Protein AF-A0AA88QUG4-F1 (afdb_monomer)

Organism: NCBI:txid112253

pLDDT: mean 77.92, std 17.09, range [33.41, 93.31]

Sequence (74 aa):
MDSCGRRIFLMAFVFDLKHPDGQRNAGGMHHHRILFDKNHLGYFGKVGMGYFHRLRNKFHYPVVNVEHLWSLVP

Mean predicted aligned error: 14.1 Å

Solvent-accessible surface area (backbone atoms only — not comparable to full-atom values): 5474 Å² total; per-residue (Å²): 137,79,94,77,82,82,82,71,82,83,82,73,84,91,76,75,73,86,54,86,76,55,68,86,78,44,44,44,85,63,86,36,26,71,58,37,66,70,78,39,74,75,71,73,76,90,80,87,80,89,73,81,86,75,62,68,76,81,70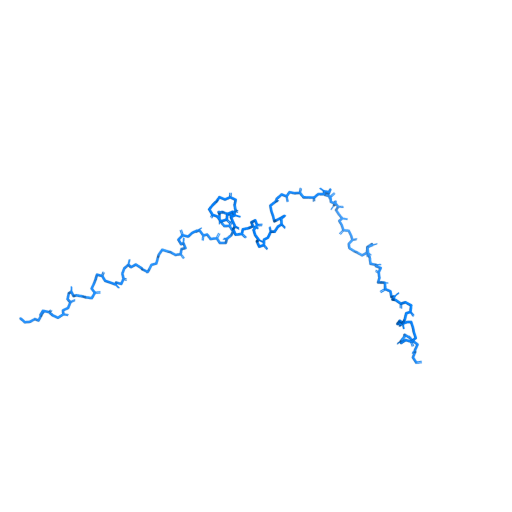,70,72,88,84,80,60,79,88,60,53,73,76,74,59,131

Structure (mmCIF, N/CA/C/O backbone):
data_AF-A0AA88QUG4-F1
#
_entry.id   AF-A0AA88QUG4-F1
#
loop_
_atom_site.group_PDB
_atom_site.id
_atom_site.type_symbol
_atom_site.label_atom_id
_atom_site.label_alt_id
_atom_site.label_comp_id
_atom_site.label_asym_id
_atom_site.label_entity_id
_atom_site.label_seq_id
_atom_site.pdbx_PDB_ins_code
_atom_site.Cartn_x
_atom_site.Cartn_y
_atom_site.Cartn_z
_atom_site.occupancy
_atom_site.B_iso_or_equiv
_atom_site.auth_seq_id
_atom_site.auth_comp_id
_atom_site.auth_asym_id
_atom_site.auth_atom_id
_atom_site.pdbx_PDB_model_num
ATOM 1 N N . MET A 1 1 ? 47.246 -42.446 -29.383 1.00 47.38 1 MET A N 1
ATOM 2 C CA . MET A 1 1 ? 46.050 -42.909 -28.651 1.00 47.38 1 MET A CA 1
ATOM 3 C C . MET A 1 1 ? 46.095 -42.117 -27.351 1.00 47.38 1 MET A C 1
ATOM 5 O O . MET A 1 1 ? 47.137 -42.147 -26.727 1.00 47.38 1 MET A O 1
ATOM 9 N N . ASP A 1 2 ? 45.225 -41.142 -27.077 1.00 33.41 2 ASP A N 1
ATOM 10 C CA . ASP A 1 2 ? 43.773 -41.306 -26.993 1.00 33.41 2 ASP A CA 1
ATOM 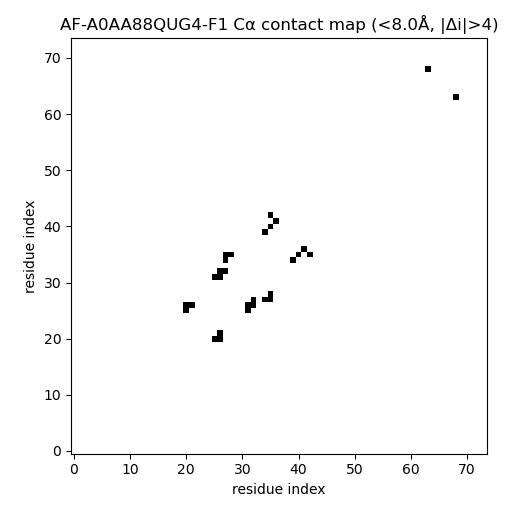11 C C . ASP A 1 2 ? 42.982 -40.078 -27.465 1.00 33.41 2 ASP A C 1
ATOM 13 O O . ASP A 1 2 ? 43.140 -38.951 -26.993 1.00 33.41 2 ASP A O 1
ATOM 17 N N . SER A 1 3 ? 42.056 -40.334 -28.385 1.00 44.16 3 SER A N 1
ATOM 18 C CA . SER A 1 3 ? 41.097 -39.383 -28.955 1.00 44.16 3 SER A CA 1
ATOM 19 C C . SER A 1 3 ? 39.889 -39.115 -28.035 1.00 44.16 3 SER A C 1
ATOM 21 O O . SER A 1 3 ? 38.814 -38.784 -28.526 1.00 44.16 3 SER A O 1
ATOM 23 N N . CYS A 1 4 ? 40.025 -39.269 -26.713 1.00 51.50 4 CYS A N 1
ATOM 24 C CA . CYS A 1 4 ? 38.876 -39.331 -25.795 1.00 51.50 4 CYS A CA 1
ATOM 25 C C . CYS A 1 4 ? 38.533 -37.998 -25.084 1.00 51.50 4 CYS A C 1
ATOM 27 O O . CYS A 1 4 ? 37.417 -37.814 -24.614 1.00 51.50 4 CYS A O 1
ATOM 29 N N . GLY A 1 5 ? 39.445 -37.020 -25.026 1.00 45.06 5 GLY A N 1
ATOM 30 C CA . GLY A 1 5 ? 39.298 -35.883 -24.094 1.00 45.06 5 GLY A CA 1
ATOM 31 C C . GLY A 1 5 ? 38.744 -34.558 -24.639 1.00 45.06 5 GLY A C 1
ATOM 32 O O . GLY A 1 5 ? 38.590 -33.615 -23.870 1.00 45.06 5 GLY A O 1
ATOM 33 N N . ARG A 1 6 ? 38.484 -34.416 -25.947 1.00 48.16 6 ARG A N 1
ATOM 34 C CA . ARG A 1 6 ? 38.233 -33.091 -26.573 1.00 48.16 6 ARG A CA 1
ATOM 35 C C . ARG A 1 6 ? 36.818 -32.857 -27.104 1.00 48.16 6 ARG A C 1
ATOM 37 O O . ARG A 1 6 ? 36.602 -31.917 -27.860 1.00 48.16 6 ARG A O 1
ATOM 44 N N . ARG A 1 7 ? 35.839 -33.673 -26.697 1.00 43.78 7 ARG A N 1
ATOM 45 C CA . ARG A 1 7 ? 34.433 -33.525 -27.130 1.00 43.78 7 ARG A CA 1
ATOM 46 C C . ARG A 1 7 ? 33.444 -33.124 -26.034 1.00 43.78 7 ARG A C 1
ATOM 48 O 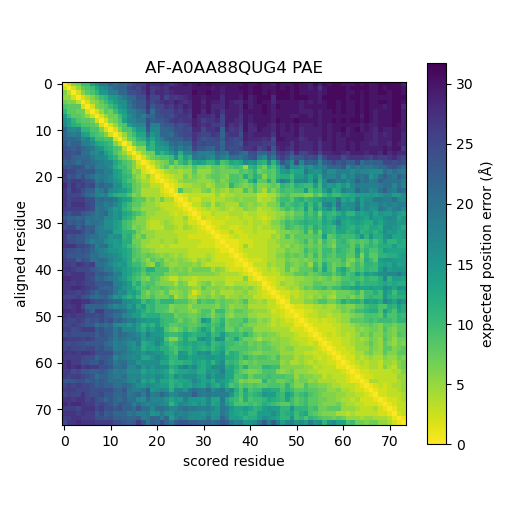O . ARG A 1 7 ? 32.252 -33.085 -26.302 1.00 43.78 7 ARG A O 1
ATOM 55 N N . ILE A 1 8 ? 33.930 -32.782 -24.839 1.00 47.12 8 ILE A N 1
ATOM 56 C CA . ILE A 1 8 ? 33.094 -32.319 -23.712 1.00 47.12 8 ILE A CA 1
ATOM 57 C C . ILE A 1 8 ? 33.244 -30.797 -23.480 1.00 47.12 8 ILE A C 1
ATOM 59 O O . ILE A 1 8 ? 32.479 -30.195 -22.740 1.00 47.12 8 ILE A O 1
ATOM 63 N N . PHE A 1 9 ? 34.171 -30.129 -24.179 1.00 37.22 9 PHE A N 1
ATOM 64 C CA . PHE A 1 9 ? 34.454 -28.697 -23.994 1.00 37.22 9 PHE A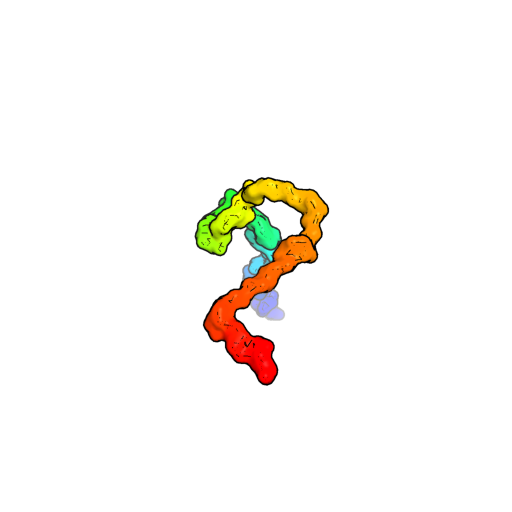 CA 1
ATOM 65 C C . PHE A 1 9 ? 33.548 -27.726 -24.778 1.00 37.22 9 PHE A C 1
ATOM 67 O O . PHE A 1 9 ? 33.751 -26.521 -24.676 1.00 37.22 9 PHE A O 1
ATOM 74 N N . LEU A 1 10 ? 3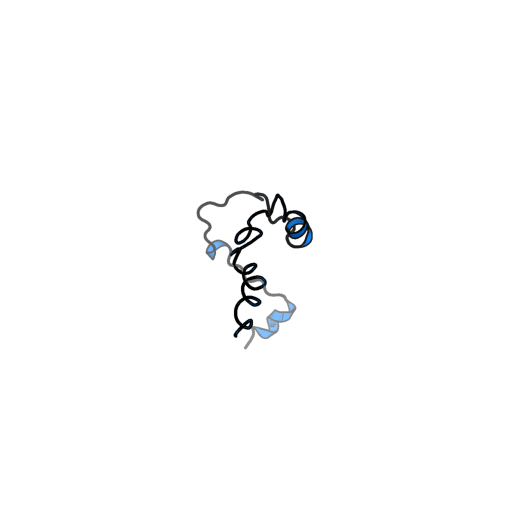2.551 -28.201 -25.540 1.00 50.16 10 LEU A N 1
ATOM 75 C CA . LEU A 1 10 ? 31.699 -27.324 -26.367 1.00 50.16 10 LEU A CA 1
ATOM 76 C C . LEU A 1 10 ? 30.216 -27.293 -25.963 1.00 50.16 10 LEU A C 1
ATOM 78 O O . LEU A 1 10 ? 29.435 -26.635 -26.631 1.00 50.16 10 LEU A O 1
ATOM 82 N N . MET A 1 11 ? 29.791 -27.972 -24.895 1.00 48.75 11 MET A N 1
ATOM 83 C CA . MET A 1 11 ? 28.363 -28.033 -24.518 1.00 48.75 11 MET A CA 1
ATOM 84 C C . MET A 1 11 ? 28.118 -27.756 -23.026 1.00 48.75 11 MET A C 1
ATOM 86 O O . MET A 1 11 ? 27.149 -28.235 -22.456 1.00 48.75 11 MET A O 1
ATOM 90 N N . ALA A 1 12 ? 29.001 -26.994 -22.374 1.00 50.62 12 ALA A N 1
ATOM 91 C CA . ALA A 1 12 ? 28.837 -26.591 -20.970 1.00 50.62 12 ALA A CA 1
ATOM 92 C C . ALA A 1 12 ? 29.243 -25.126 -20.705 1.00 50.62 12 ALA A C 1
ATOM 94 O O . ALA A 1 12 ? 29.596 -24.772 -19.589 1.00 50.62 12 ALA A O 1
ATOM 95 N N . PHE A 1 13 ? 29.198 -24.266 -21.730 1.00 42.38 13 PHE A N 1
ATOM 96 C CA . PHE A 1 13 ? 29.524 -22.833 -21.625 1.00 42.38 13 PHE A CA 1
ATOM 97 C C . PHE A 1 13 ? 28.329 -21.901 -21.901 1.00 42.38 13 PHE A C 1
ATOM 99 O O . PHE A 1 13 ? 28.513 -20.709 -22.120 1.00 42.38 13 PHE A O 1
ATOM 106 N N . VAL A 1 14 ? 27.093 -22.411 -21.864 1.00 59.06 14 VAL A N 1
ATOM 107 C CA . VAL A 1 14 ? 25.871 -21.576 -21.857 1.00 59.06 14 VAL A CA 1
ATOM 108 C C . VAL A 1 14 ? 25.185 -21.693 -20.493 1.00 59.06 14 VAL A C 1
ATOM 110 O O . VAL A 1 14 ? 24.005 -21.990 -20.386 1.00 59.06 14 VAL A O 1
ATOM 113 N N . PHE A 1 15 ? 25.952 -21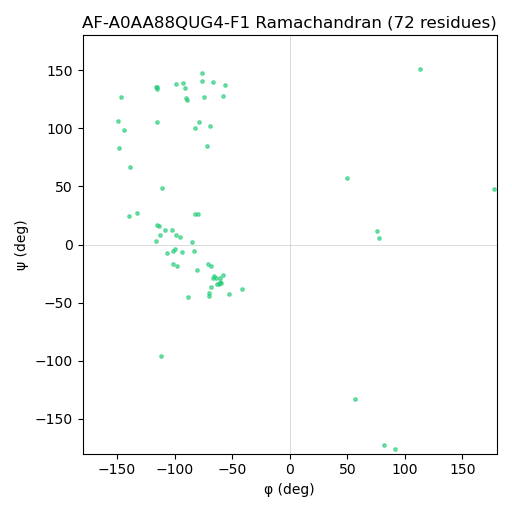.535 -19.419 1.00 54.12 15 PHE A N 1
ATOM 114 C CA . PHE A 1 15 ? 25.435 -21.459 -18.053 1.00 54.12 15 PHE A CA 1
ATOM 115 C C . PHE A 1 15 ? 26.373 -20.547 -17.258 1.00 54.12 15 PHE A C 1
ATOM 117 O O . PHE A 1 15 ? 27.349 -21.025 -16.701 1.00 54.12 15 PHE A O 1
ATOM 124 N N . ASP A 1 16 ? 26.170 -19.228 -17.372 1.00 54.94 16 ASP A N 1
ATOM 125 C CA . ASP A 1 16 ? 26.143 -18.267 -16.244 1.00 54.94 16 ASP A CA 1
ATOM 126 C C . ASP A 1 16 ? 25.959 -16.807 -16.736 1.00 54.94 16 ASP A C 1
ATOM 128 O O . ASP A 1 16 ? 26.652 -15.874 -16.324 1.00 54.94 16 ASP A O 1
ATOM 132 N N . LEU A 1 17 ? 24.992 -16.556 -17.632 1.00 59.41 17 LEU A N 1
ATOM 133 C CA . LEU A 1 17 ? 24.438 -15.201 -17.767 1.00 59.41 17 LEU A CA 1
ATOM 134 C C . LEU A 1 17 ? 23.581 -14.962 -16.521 1.00 59.41 17 LEU A C 1
ATOM 136 O O . LEU A 1 17 ? 22.389 -15.250 -16.525 1.00 59.41 17 LEU A O 1
ATOM 140 N N . LYS A 1 18 ? 24.226 -14.522 -15.434 1.00 74.81 18 LYS A N 1
ATOM 141 C CA . LYS A 1 18 ? 23.687 -14.506 -14.061 1.00 74.81 18 LYS A CA 1
ATOM 142 C C . LYS A 1 18 ? 22.225 -14.063 -13.941 1.00 74.81 18 LYS A C 1
ATOM 144 O O . LYS A 1 18 ? 21.511 -14.657 -13.149 1.00 74.81 18 LYS A O 1
ATOM 149 N N . HIS A 1 19 ? 21.769 -13.076 -14.719 1.00 76.94 19 HIS A N 1
ATOM 150 C CA . HIS A 1 19 ? 20.339 -12.802 -14.912 1.00 76.94 19 HIS A CA 1
ATOM 151 C C . HIS A 1 19 ? 20.099 -12.228 -16.326 1.00 76.94 19 HIS A C 1
ATOM 153 O O . HIS A 1 19 ? 20.458 -11.070 -16.555 1.00 76.94 19 HIS A O 1
ATOM 159 N N . PRO A 1 20 ? 19.526 -12.993 -17.277 1.00 77.38 20 PRO A N 1
ATOM 160 C CA . PRO A 1 20 ? 19.408 -12.575 -18.680 1.00 77.38 20 PRO A CA 1
ATOM 161 C C . PRO A 1 20 ? 18.461 -11.382 -18.903 1.00 77.38 20 PRO A C 1
ATOM 163 O O . PRO A 1 20 ? 18.707 -10.578 -19.793 1.00 77.38 20 PRO A O 1
ATOM 166 N N . ASP A 1 21 ? 17.440 -11.213 -18.060 1.00 73.88 21 ASP A N 1
ATOM 167 C CA . ASP A 1 21 ? 16.402 -10.175 -18.208 1.00 73.88 21 ASP A CA 1
ATOM 168 C C . ASP A 1 21 ? 16.505 -9.038 -17.173 1.00 73.88 21 ASP A C 1
ATOM 170 O O . ASP A 1 21 ? 15.608 -8.199 -17.032 1.00 73.88 21 ASP A O 1
ATOM 174 N N . GLY A 1 22 ? 17.630 -8.981 -16.454 1.00 82.00 22 GLY A N 1
ATOM 175 C CA . GLY A 1 22 ? 17.862 -8.044 -15.359 1.00 82.00 22 GLY A CA 1
ATOM 176 C C . GLY A 1 22 ? 17.462 -8.606 -13.993 1.00 82.00 22 GLY A 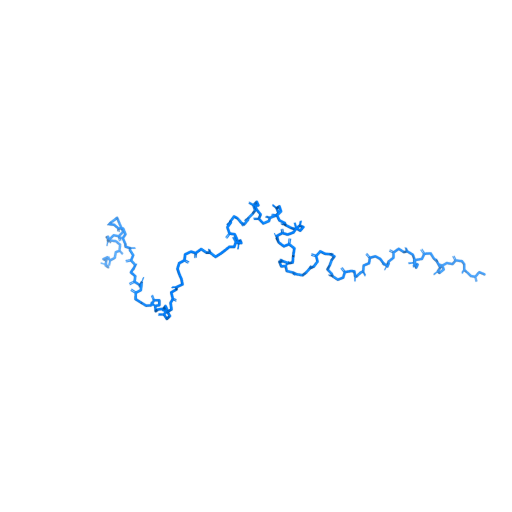C 1
ATOM 177 O O . GLY A 1 22 ? 17.120 -9.775 -13.842 1.00 82.00 22 GLY A O 1
ATOM 178 N N . GLN A 1 23 ? 17.568 -7.776 -12.956 1.00 80.69 23 GLN A N 1
ATOM 179 C CA . GLN A 1 23 ? 17.382 -8.203 -11.570 1.00 80.69 23 GLN A CA 1
ATOM 180 C C . GLN A 1 23 ? 16.156 -7.536 -10.939 1.00 80.69 23 GLN A C 1
ATOM 182 O O . GLN A 1 23 ? 15.974 -6.322 -11.048 1.00 80.69 23 GLN A O 1
ATOM 187 N N . ARG A 1 24 ? 15.342 -8.323 -10.220 1.00 83.50 24 ARG A N 1
ATOM 188 C CA . ARG A 1 24 ? 14.090 -7.869 -9.578 1.00 83.50 24 ARG A CA 1
ATOM 189 C C . ARG A 1 24 ? 13.140 -7.255 -10.620 1.00 83.50 24 ARG A C 1
ATOM 191 O O . ARG A 1 24 ? 12.953 -7.837 -11.675 1.00 83.50 24 ARG A O 1
ATOM 198 N N . ASN A 1 25 ? 12.550 -6.091 -10.352 1.00 80.62 25 ASN A N 1
ATOM 199 C CA . ASN A 1 25 ? 11.531 -5.473 -11.211 1.00 80.62 25 ASN A CA 1
ATOM 200 C C . ASN A 1 25 ? 12.131 -4.686 -12.393 1.00 80.62 25 ASN A C 1
ATOM 202 O O . ASN A 1 25 ? 11.530 -3.717 -12.871 1.00 80.62 25 ASN A O 1
ATOM 206 N N . ALA A 1 26 ? 13.332 -5.062 -12.840 1.00 84.06 26 ALA A N 1
ATOM 207 C CA . ALA A 1 26 ? 13.946 -4.498 -14.033 1.00 84.06 26 ALA A CA 1
ATOM 208 C C . ALA A 1 26 ? 13.006 -4.692 -15.232 1.00 84.06 26 ALA A C 1
ATOM 210 O O . ALA A 1 26 ? 12.370 -5.729 -15.369 1.00 84.06 26 ALA A O 1
ATOM 211 N N . GLY A 1 27 ? 12.865 -3.666 -16.074 1.00 85.62 27 GLY A N 1
ATOM 212 C CA . GLY A 1 27 ? 12.056 -3.761 -17.292 1.00 85.62 27 GLY A CA 1
ATOM 213 C C . GLY A 1 27 ? 10.543 -3.682 -17.122 1.00 85.62 27 GLY A C 1
ATOM 214 O O . GLY A 1 27 ? 9.832 -3.835 -18.113 1.00 85.62 27 GLY A O 1
ATOM 215 N N . GLY A 1 28 ? 10.025 -3.419 -15.920 1.00 84.56 28 GLY A N 1
ATOM 216 C CA . GLY A 1 28 ? 8.585 -3.478 -15.653 1.00 84.56 28 GLY A CA 1
ATOM 217 C C . GLY A 1 28 ? 7.697 -2.561 -16.507 1.00 84.56 28 GLY A C 1
ATOM 218 O O . GLY A 1 28 ? 6.555 -2.916 -16.760 1.00 84.56 28 GLY A O 1
ATOM 219 N N . MET A 1 29 ? 8.218 -1.438 -17.018 1.00 85.56 29 MET A N 1
ATOM 220 C CA . MET A 1 29 ? 7.512 -0.568 -17.983 1.00 85.56 29 MET A CA 1
ATOM 221 C C . MET A 1 29 ? 7.964 -0.755 -19.441 1.00 85.56 29 MET A C 1
ATOM 223 O O . MET A 1 29 ? 7.390 -0.145 -20.341 1.00 85.56 29 MET A O 1
ATOM 227 N N . HIS A 1 30 ? 8.992 -1.570 -19.681 1.00 87.00 30 HIS A N 1
ATOM 228 C CA . HIS A 1 30 ? 9.596 -1.767 -20.997 1.00 87.00 30 HIS A CA 1
ATOM 229 C C . HIS A 1 30 ? 9.310 -3.182 -21.515 1.00 87.00 30 HIS A C 1
ATOM 231 O O . HIS A 1 30 ? 8.225 -3.425 -22.042 1.00 87.00 30 HIS A O 1
ATOM 237 N N . HIS A 1 31 ? 10.225 -4.136 -21.324 1.00 87.50 31 HIS A N 1
ATOM 238 C CA . HIS A 1 31 ? 10.084 -5.507 -21.829 1.00 87.50 31 HIS A CA 1
ATOM 239 C C . HIS A 1 31 ? 9.184 -6.406 -20.968 1.00 87.50 31 HIS A C 1
ATOM 241 O O . HIS A 1 31 ? 8.585 -7.341 -21.490 1.00 87.50 31 HIS A O 1
ATOM 247 N N . HIS A 1 32 ? 8.985 -6.085 -19.687 1.00 86.75 32 HIS A N 1
ATOM 248 C CA . HIS A 1 32 ? 8.066 -6.809 -18.796 1.00 86.75 32 HIS A CA 1
ATOM 249 C C . HIS A 1 32 ? 6.698 -6.135 -18.629 1.00 86.75 32 HIS A C 1
ATOM 251 O O . HIS A 1 32 ? 5.883 -6.594 -17.830 1.00 86.75 32 HIS A O 1
ATOM 257 N N . ARG A 1 33 ? 6.392 -5.090 -19.405 1.00 86.25 33 ARG A N 1
ATOM 258 C CA . ARG A 1 33 ? 5.139 -4.330 -19.281 1.00 86.25 33 ARG A CA 1
ATOM 259 C C . ARG A 1 33 ? 3.885 -5.201 -19.332 1.00 86.25 33 ARG A C 1
ATOM 261 O O . ARG A 1 33 ? 2.993 -5.049 -18.508 1.00 86.25 33 ARG A O 1
ATOM 268 N N . ILE A 1 34 ? 3.850 -6.168 -20.246 1.00 85.94 34 ILE A N 1
ATOM 269 C CA . ILE A 1 34 ? 2.701 -7.068 -20.419 1.00 85.94 34 ILE A CA 1
ATOM 270 C C . ILE A 1 34 ? 2.439 -7.899 -19.151 1.00 85.94 34 ILE A C 1
ATOM 272 O O . ILE A 1 34 ? 1.286 -8.194 -18.841 1.00 85.94 34 ILE A O 1
ATOM 276 N N . LEU A 1 35 ? 3.489 -8.273 -18.414 1.00 86.62 35 LEU A N 1
ATOM 277 C CA . LEU A 1 35 ? 3.367 -9.024 -17.164 1.00 86.62 35 LEU A CA 1
ATOM 278 C C . LEU A 1 35 ? 2.769 -8.152 -16.052 1.00 86.62 35 LEU A C 1
ATOM 280 O O . LEU A 1 35 ? 1.874 -8.597 -15.334 1.00 86.62 35 LEU A O 1
ATOM 284 N N . PHE A 1 36 ? 3.234 -6.907 -15.934 1.00 84.56 36 PHE A N 1
ATOM 285 C CA . PHE A 1 36 ? 2.744 -5.971 -14.921 1.00 84.56 36 PHE A CA 1
ATOM 286 C C . PHE A 1 36 ? 1.314 -5.506 -15.203 1.00 84.56 36 PHE A C 1
ATOM 288 O O . PHE A 1 36 ? 0.496 -5.508 -14.289 1.00 84.56 36 PHE A O 1
ATOM 295 N N . ASP A 1 37 ? 0.979 -5.209 -16.459 1.00 82.38 37 ASP A N 1
ATOM 296 C CA . ASP A 1 37 ? -0.365 -4.764 -16.842 1.00 82.38 37 ASP A CA 1
ATOM 297 C C . ASP A 1 37 ? -1.427 -5.861 -16.630 1.00 82.38 37 ASP A C 1
ATOM 299 O O . ASP A 1 37 ? -2.590 -5.551 -16.395 1.00 82.38 37 ASP A O 1
ATOM 303 N N . LYS A 1 38 ? -1.055 -7.148 -16.683 1.00 87.50 38 LYS A N 1
ATOM 304 C CA . LYS A 1 38 ? -1.997 -8.263 -16.473 1.00 87.50 38 LYS A CA 1
ATOM 305 C C . LYS A 1 38 ? -2.129 -8.675 -15.011 1.00 87.50 38 LYS A C 1
ATOM 307 O O . LYS A 1 38 ? -3.239 -8.897 -14.539 1.00 87.50 38 LYS A O 1
ATOM 312 N N . ASN A 1 39 ? -1.008 -8.796 -14.303 1.00 86.38 39 ASN A N 1
ATOM 313 C CA . ASN A 1 39 ? -0.990 -9.417 -12.975 1.00 86.38 39 ASN A CA 1
ATOM 314 C C . ASN A 1 39 ? -0.939 -8.391 -11.834 1.00 86.38 39 ASN A C 1
ATOM 316 O O . ASN A 1 39 ? -1.236 -8.730 -10.689 1.00 86.38 39 ASN A O 1
ATOM 320 N N . HIS A 1 40 ? -0.574 -7.140 -12.127 1.00 84.88 40 HIS A N 1
ATOM 321 C CA . HIS A 1 40 ? -0.377 -6.088 -11.133 1.00 84.88 40 HIS A CA 1
ATOM 322 C C . HIS A 1 40 ? -0.960 -4.752 -11.615 1.00 84.88 40 HIS A C 1
ATOM 324 O O . HIS A 1 40 ? -0.252 -3.769 -11.844 1.00 84.88 40 HIS A O 1
ATOM 330 N N . LEU A 1 41 ? -2.289 -4.711 -11.736 1.00 85.50 41 LEU A N 1
ATOM 331 C CA . LEU A 1 41 ? -3.026 -3.501 -12.101 1.00 85.50 41 LEU A CA 1
ATOM 332 C C . LEU A 1 41 ? -2.747 -2.367 -11.100 1.00 85.50 41 LEU A C 1
ATOM 334 O O . LEU A 1 41 ? -2.885 -2.542 -9.891 1.00 85.50 41 LEU A O 1
ATOM 338 N N . GLY A 1 42 ? -2.350 -1.197 -11.609 1.00 84.12 42 GLY A N 1
ATOM 339 C CA . GLY A 1 42 ? -2.066 -0.011 -10.790 1.00 84.12 42 GLY A CA 1
ATOM 340 C C . GLY A 1 42 ? -0.734 -0.046 -10.031 1.00 84.12 42 GLY A C 1
ATOM 341 O O . GLY A 1 42 ? -0.510 0.799 -9.168 1.00 84.12 42 GLY A O 1
ATOM 342 N N . TYR A 1 43 ? 0.157 -0.994 -10.342 1.00 86.31 43 TYR A N 1
ATOM 343 C CA . TYR A 1 43 ? 1.478 -1.089 -9.710 1.00 86.31 43 TYR A CA 1
ATOM 344 C C . TYR A 1 43 ? 2.370 0.127 -9.987 1.00 86.31 43 TYR A C 1
ATOM 346 O O . TYR A 1 43 ? 3.156 0.541 -9.135 1.00 86.31 43 TYR A O 1
ATOM 354 N N . PHE A 1 44 ? 2.237 0.709 -11.180 1.00 84.44 44 PHE A N 1
ATOM 355 C CA . PHE A 1 44 ? 2.937 1.928 -11.563 1.00 84.44 44 PHE A CA 1
ATOM 356 C C . PHE A 1 44 ? 2.031 3.152 -11.412 1.00 84.44 44 PHE A C 1
ATOM 358 O O . PHE A 1 44 ? 0.868 3.134 -11.811 1.00 84.44 44 PHE A O 1
ATOM 365 N N . GLY A 1 45 ? 2.605 4.236 -10.884 1.00 86.31 45 GLY A N 1
ATOM 366 C CA . GLY A 1 45 ? 1.932 5.521 -10.691 1.00 86.31 45 GLY A CA 1
ATOM 367 C C . GLY A 1 45 ? 1.747 5.889 -9.217 1.00 86.31 45 GLY A C 1
ATOM 368 O O . GLY A 1 45 ? 1.645 5.035 -8.341 1.00 86.31 45 GLY A O 1
ATOM 369 N N . LYS A 1 46 ? 1.726 7.193 -8.925 1.00 88.50 46 LYS A N 1
ATOM 370 C CA . LYS A 1 46 ? 1.403 7.712 -7.590 1.00 88.50 46 LYS A CA 1
ATOM 371 C C . LYS A 1 46 ? -0.100 7.957 -7.508 1.00 88.50 46 LYS A C 1
ATOM 373 O O . LYS A 1 46 ? -0.635 8.702 -8.323 1.00 88.50 46 LYS A O 1
ATOM 378 N N . VAL A 1 47 ? -0.755 7.388 -6.499 1.00 88.44 47 VAL A N 1
ATOM 379 C CA . VAL A 1 47 ? -2.192 7.577 -6.258 1.00 88.44 47 VAL A CA 1
ATOM 380 C C . VAL A 1 47 ? -2.408 8.309 -4.933 1.00 88.44 47 VAL A C 1
ATOM 382 O O . VAL A 1 47 ? -1.816 7.952 -3.915 1.00 88.44 47 VAL A O 1
ATOM 385 N N . GLY A 1 48 ? -3.277 9.324 -4.950 1.00 90.56 48 GLY A N 1
ATOM 386 C CA . GLY A 1 48 ? -3.759 10.016 -3.754 1.00 90.56 48 GLY A CA 1
ATOM 387 C C . GLY A 1 48 ? -2.838 11.103 -3.188 1.00 90.56 48 GLY A C 1
ATOM 388 O O . GLY A 1 48 ? -1.833 11.507 -3.777 1.00 90.56 48 GLY A O 1
ATOM 389 N N . MET A 1 49 ? -3.228 11.604 -2.015 1.00 91.94 49 MET A N 1
ATOM 390 C CA . MET A 1 49 ? -2.531 12.665 -1.290 1.00 91.94 49 MET A CA 1
ATOM 391 C C . MET A 1 49 ? -1.533 12.065 -0.295 1.00 91.94 49 MET A C 1
ATOM 393 O O . MET A 1 49 ? -1.823 11.079 0.382 1.00 91.94 49 MET A O 1
ATOM 397 N N . GLY A 1 50 ? -0.348 12.668 -0.186 1.00 92.38 50 GLY A N 1
ATOM 398 C CA . GLY A 1 50 ? 0.613 12.288 0.848 1.00 92.38 50 GLY A CA 1
ATOM 399 C C . GLY A 1 50 ? 0.084 12.648 2.237 1.00 92.38 50 GLY A C 1
ATOM 400 O O . GLY A 1 50 ? -0.490 13.718 2.414 1.00 92.38 50 GLY A O 1
ATOM 401 N N . TYR A 1 51 ? 0.296 11.774 3.224 1.00 92.06 51 TYR A N 1
ATOM 402 C CA . TYR A 1 51 ? -0.069 12.042 4.614 1.00 92.06 51 TYR A CA 1
ATOM 403 C C . TYR A 1 51 ? 1.184 12.099 5.494 1.00 92.06 51 TYR A C 1
ATOM 405 O O . TYR A 1 51 ? 1.805 11.073 5.783 1.00 92.06 51 TYR A O 1
ATOM 413 N N . PHE A 1 52 ? 1.571 13.314 5.888 1.00 91.31 52 PHE A N 1
ATOM 414 C CA . PHE A 1 52 ? 2.730 13.557 6.746 1.00 91.31 52 PHE A CA 1
ATOM 415 C C . PHE A 1 52 ? 2.412 13.204 8.207 1.00 91.31 52 PHE A C 1
ATOM 417 O O . PHE A 1 52 ? 1.311 13.466 8.683 1.00 91.31 52 PHE A O 1
ATOM 424 N N . HIS A 1 53 ? 3.380 12.603 8.915 1.00 92.75 53 HIS A N 1
ATOM 425 C CA . HIS A 1 53 ? 3.250 12.172 10.317 1.00 92.75 53 HIS A CA 1
ATOM 426 C C . HIS A 1 53 ? 1.981 11.331 10.593 1.00 92.75 53 HIS A C 1
ATOM 428 O O . HIS A 1 53 ? 1.138 11.650 11.433 1.00 92.75 53 HIS A O 1
ATOM 434 N N . ARG A 1 54 ? 1.831 10.218 9.864 1.00 90.31 54 ARG A N 1
ATOM 435 C CA . ARG A 1 54 ? 0.689 9.306 10.016 1.00 90.31 54 ARG A CA 1
ATOM 436 C C . ARG A 1 54 ? 0.730 8.555 11.354 1.00 90.31 54 ARG A C 1
ATOM 438 O O . ARG A 1 54 ? 1.402 7.533 11.479 1.00 90.31 54 ARG A O 1
ATOM 445 N N . LEU A 1 55 ? -0.075 8.994 12.319 1.00 93.31 55 LEU A N 1
ATOM 446 C CA . LEU A 1 55 ? -0.296 8.286 13.585 1.00 93.31 55 LEU A CA 1
ATOM 447 C C . LEU A 1 55 ? -1.349 7.183 13.408 1.00 93.31 55 LEU A C 1
ATOM 449 O O . LEU A 1 55 ? -2.548 7.459 13.426 1.00 93.31 55 LEU A O 1
ATOM 453 N N . ARG A 1 56 ? -0.915 5.921 13.260 1.00 89.44 56 ARG A N 1
ATOM 454 C CA . ARG A 1 56 ? -1.827 4.768 13.077 1.00 89.44 56 ARG A CA 1
ATOM 455 C C . ARG A 1 56 ? -2.793 4.569 14.251 1.00 89.44 56 ARG A C 1
ATOM 457 O O . ARG A 1 56 ? -3.913 4.134 14.023 1.00 89.44 56 ARG A O 1
ATOM 464 N N . ASN A 1 57 ? -2.397 4.967 15.463 1.00 90.00 57 ASN A N 1
ATOM 465 C CA . ASN A 1 57 ? -3.238 4.873 16.659 1.00 90.00 57 ASN A CA 1
ATOM 466 C C . ASN A 1 57 ? -4.541 5.682 16.551 1.00 90.00 57 ASN A C 1
ATOM 468 O O . ASN A 1 57 ? -5.566 5.266 17.072 1.00 90.00 57 ASN A O 1
ATOM 472 N N . LYS A 1 58 ? -4.528 6.819 15.839 1.00 89.88 58 LYS A N 1
ATOM 473 C CA . LYS A 1 58 ? -5.724 7.664 15.674 1.00 89.88 58 LYS A CA 1
ATOM 474 C C . LYS A 1 58 ? -6.813 7.015 14.813 1.00 89.88 58 LYS A C 1
ATOM 476 O O . LYS A 1 58 ? -7.953 7.447 14.873 1.00 89.88 58 LYS A O 1
ATOM 481 N N . PHE A 1 59 ? -6.463 6.005 14.018 1.00 89.75 59 PHE A N 1
ATOM 482 C CA . PHE A 1 59 ? -7.388 5.307 13.120 1.00 89.75 59 PHE A CA 1
ATOM 483 C C . PHE A 1 59 ? -7.828 3.946 13.672 1.00 89.75 59 PHE A C 1
ATOM 485 O O . PHE A 1 59 ? -8.371 3.134 12.926 1.00 89.75 59 PHE A O 1
ATOM 492 N N . HIS A 1 60 ? -7.557 3.657 14.948 1.00 91.69 60 HIS A N 1
ATOM 493 C CA . HIS A 1 60 ? -7.969 2.399 15.552 1.00 91.69 60 HIS A CA 1
ATOM 494 C C . HIS A 1 60 ? -9.453 2.452 15.923 1.00 91.69 60 HIS A C 1
ATOM 496 O O . HIS A 1 60 ? -9.837 3.108 16.888 1.00 91.69 60 HIS A O 1
ATOM 502 N N . TYR A 1 61 ? -10.276 1.763 15.135 1.00 88.94 61 TYR A N 1
ATOM 503 C CA . TYR A 1 61 ? -11.694 1.566 15.412 1.00 88.94 61 TYR A CA 1
ATOM 504 C C . TYR A 1 61 ? -12.082 0.144 14.951 1.00 88.94 61 TYR A C 1
ATOM 506 O O . TYR A 1 61 ? -12.213 -0.108 13.751 1.00 88.94 61 TYR A O 1
ATOM 514 N N . PRO A 1 62 ? -12.141 -0.848 15.862 1.00 90.75 62 PRO A N 1
ATOM 515 C CA . PRO A 1 62 ? -12.633 -2.175 15.514 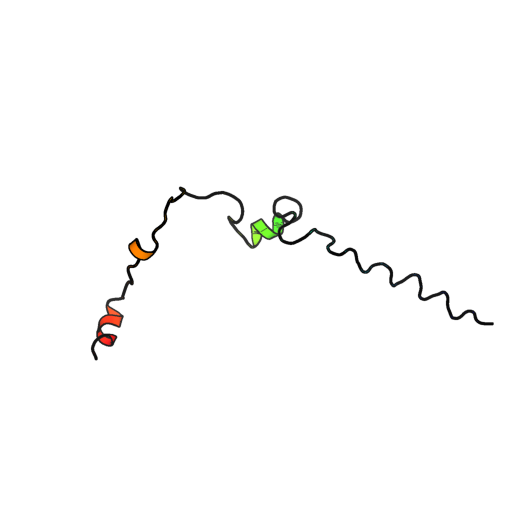1.00 90.75 62 PRO A CA 1
ATOM 516 C C . PRO A 1 62 ? -14.160 -2.132 15.378 1.00 90.75 62 PRO A C 1
ATOM 518 O O . PRO A 1 62 ? -14.860 -1.679 16.281 1.00 90.75 62 PRO A O 1
ATOM 521 N N . VAL A 1 63 ? -14.673 -2.597 14.241 1.00 92.38 63 VAL A N 1
ATOM 522 C CA . VAL A 1 63 ? -16.115 -2.727 13.987 1.00 92.38 63 VAL A CA 1
ATOM 523 C C . VAL A 1 63 ? -16.568 -4.113 14.419 1.00 92.38 63 VAL A C 1
ATOM 525 O O . VAL A 1 63 ? -15.924 -5.099 14.065 1.00 92.38 63 VAL A O 1
ATOM 528 N N . VAL A 1 64 ? -17.687 -4.190 15.137 1.00 91.50 64 VAL A N 1
ATOM 529 C CA . VAL A 1 64 ? -18.371 -5.450 15.453 1.00 91.50 64 VAL A CA 1
ATOM 530 C C . VAL A 1 64 ? -19.755 -5.461 14.811 1.00 91.50 64 VAL A C 1
ATOM 532 O O . VAL A 1 64 ? -20.479 -4.466 14.868 1.00 91.50 64 VAL A O 1
ATOM 535 N N . ASN A 1 65 ? -20.121 -6.583 14.189 1.00 91.81 65 ASN A N 1
ATOM 536 C CA . ASN A 1 65 ? -21.467 -6.772 13.651 1.00 91.81 65 ASN A CA 1
ATOM 537 C C . ASN A 1 65 ? -22.453 -7.061 14.792 1.00 91.81 65 ASN A C 1
ATOM 539 O O . ASN A 1 65 ? -22.107 -7.725 15.769 1.00 91.81 65 ASN A O 1
ATOM 543 N N . VAL A 1 66 ? -23.705 -6.619 14.634 1.00 91.50 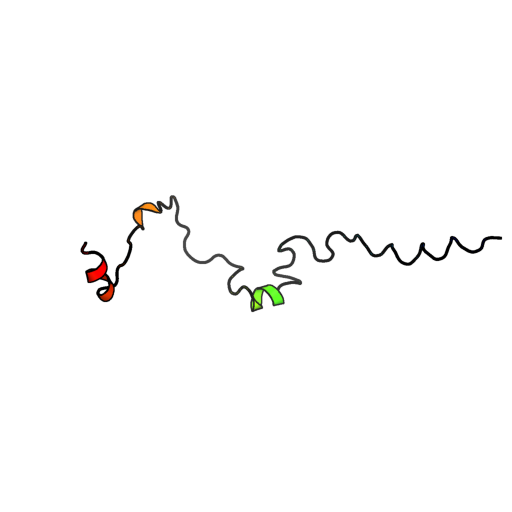66 VAL A N 1
ATOM 544 C CA . VAL A 1 66 ? -24.777 -6.780 15.640 1.00 91.50 66 VAL A CA 1
ATOM 545 C C . VAL A 1 66 ? -25.045 -8.256 15.967 1.00 91.50 66 VAL A C 1
ATOM 547 O O . VAL A 1 66 ? -25.328 -8.599 17.110 1.00 91.50 66 VAL A O 1
ATOM 550 N N . GLU A 1 67 ? -24.895 -9.139 14.980 1.00 91.38 67 GLU A N 1
ATOM 551 C CA . GLU A 1 67 ? -25.083 -10.590 15.120 1.00 91.38 67 GLU A CA 1
ATOM 552 C C . GLU A 1 67 ? -24.083 -11.253 16.083 1.00 91.38 67 GLU A C 1
ATOM 554 O O . GLU A 1 67 ? -24.413 -12.233 16.746 1.00 91.38 67 GLU A O 1
ATOM 559 N N . HIS A 1 68 ? -22.880 -10.690 16.217 1.00 89.31 68 HIS A N 1
ATOM 560 C CA . HIS A 1 68 ? -21.810 -11.219 17.067 1.00 89.31 68 HIS A CA 1
ATOM 561 C C . HIS A 1 68 ? -21.775 -10.572 18.462 1.00 89.31 68 HIS A C 1
ATOM 563 O O . HIS A 1 68 ? -20.870 -10.836 19.253 1.00 89.31 68 HIS A O 1
ATOM 569 N N . LEU A 1 69 ? -22.760 -9.733 18.802 1.00 89.56 69 LEU A N 1
ATOM 570 C CA . LEU A 1 69 ? -22.785 -9.031 20.087 1.00 89.56 69 LEU A CA 1
ATOM 571 C C . LEU A 1 69 ? -23.018 -9.990 21.268 1.00 89.56 69 LEU A C 1
ATOM 573 O O . LEU A 1 69 ? -22.405 -9.836 22.321 1.00 89.56 69 LEU A O 1
ATOM 577 N N . TRP A 1 70 ? -23.846 -11.019 21.073 1.00 87.75 70 TRP A N 1
ATOM 578 C CA . TRP A 1 70 ? -24.183 -11.997 22.115 1.00 87.75 70 TRP A CA 1
ATOM 579 C C . TRP A 1 70 ? -23.038 -12.947 22.483 1.00 87.75 70 TRP A C 1
ATOM 581 O O . TRP A 1 70 ? -23.073 -13.534 23.555 1.00 87.75 70 TRP A O 1
ATOM 591 N N . SER A 1 71 ? -22.000 -13.065 21.648 1.00 87.56 71 SER A N 1
ATOM 592 C CA . SER A 1 71 ? -20.789 -13.837 21.974 1.00 87.56 71 SER A CA 1
ATOM 593 C C . SER A 1 71 ? -19.765 -13.074 22.823 1.00 87.56 71 SER A C 1
ATOM 595 O O . SER A 1 71 ? -18.753 -13.646 23.214 1.00 87.56 71 SER A O 1
ATOM 597 N N . LEU A 1 72 ? -19.994 -11.783 23.083 1.00 88.44 72 LEU A N 1
ATOM 598 C CA . LEU A 1 72 ? -19.119 -10.944 23.914 1.00 88.44 72 LEU A CA 1
ATOM 599 C C . LEU A 1 72 ? -19.562 -10.900 25.383 1.00 88.44 72 LEU A C 1
ATOM 601 O O . LEU A 1 72 ? -18.870 -10.316 26.217 1.00 88.44 72 LEU A O 1
ATOM 605 N N . VAL A 1 73 ? -20.714 -11.496 25.691 1.00 86.31 73 VAL A N 1
ATOM 606 C CA . VAL A 1 73 ? -21.217 -11.651 27.054 1.00 86.31 73 VAL A CA 1
ATOM 607 C C . VAL A 1 73 ? -20.664 -12.976 27.607 1.00 86.31 73 VAL A C 1
ATOM 609 O O . VAL A 1 73 ? -20.836 -13.992 26.932 1.00 86.31 73 VAL A O 1
ATOM 612 N N . PRO A 1 74 ? -19.960 -12.971 28.757 1.00 77.62 74 PRO A N 1
ATOM 613 C CA . PRO A 1 74 ? -19.409 -14.181 29.372 1.00 77.62 74 PRO A CA 1
ATOM 614 C C . PRO A 1 74 ? -20.484 -15.115 29.937 1.00 77.62 74 PRO A C 1
ATOM 616 O O . PRO A 1 74 ? -21.566 -14.617 30.330 1.00 77.62 74 PRO A O 1
#

Secondary structure (DSSP, 8-state):
--TTSSSSTTSS-S---S-TT-STTTTTTTTTHHHHHHHSTT-SS--S---TT--GGGG------GGGGGGG--

Radius of gyration: 28.8 Å; Cα contacts (8 Å, |Δi|>4): 15; chains: 1; bounding box: 71×56×58 Å

InterPro domains:
  IPR036227 Large ribosomal subunit protein uL15/eL18 superfamily [SSF52080] (18-73)

Nearest PDB structures (foldseek):
  8ipb-assembly1_IA  TM=9.685E-01  e=1.596E-06  Triticum aestivum
  8qyx-assembly1_U1  TM=9.834E-01  e=2.225E-05  Homo sapiens
  8q87-assembly1_Ba  TM=9.842E-01  e=2.225E-05  Gallus gallus
  5xxb-assembly1_Z  TM=9.617E-01  e=1.914E-05  Toxoplasma gondii
  7z3o-assembly1_La  TM=9.284E-01  e=1.914E-05  Thermochaetoides thermophila DSM 1495

Foldseek 3Di:
DDPPPPPPVPPPPPPPPVDPQDDDCPQCVHPVVVVCVPPPPPPDDDDDDDDPPDDVVVVDDDDDDPVCPVVVPD